Protein AF-A0A1E3SKI3-F1 (afdb_monomer_lite)

pLDDT: mean 72.68, std 9.15, range [52.31, 90.06]

Structure (mmCIF, N/CA/C/O backbone):
data_AF-A0A1E3SKI3-F1
#
_entry.id   AF-A0A1E3SKI3-F1
#
loop_
_atom_site.group_PDB
_atom_site.id
_atom_site.type_symbol
_atom_site.label_atom_id
_atom_site.label_alt_id
_atom_site.label_comp_id
_atom_site.label_asym_id
_atom_site.label_entity_id
_atom_site.label_seq_id
_atom_site.pdbx_PDB_ins_code
_atom_site.Cartn_x
_atom_site.Cartn_y
_atom_site.Cartn_z
_atom_site.occupancy
_atom_site.B_iso_or_equiv
_atom_site.auth_seq_id
_atom_site.auth_comp_id
_atom_site.auth_asym_id
_atom_site.auth_atom_id
_atom_site.pdbx_PDB_model_num
ATOM 1 N N . MET A 1 1 ? 7.204 -0.218 -14.729 1.00 52.31 1 MET A N 1
ATOM 2 C CA . MET A 1 1 ? 7.101 0.751 -13.600 1.00 52.31 1 MET A CA 1
ATOM 3 C C . MET A 1 1 ? 7.604 2.126 -14.051 1.00 52.31 1 MET A C 1
ATOM 5 O O . MET A 1 1 ? 8.766 2.211 -14.412 1.00 52.31 1 MET A O 1
ATOM 9 N N . ASP A 1 2 ? 6.777 3.182 -14.045 1.00 56.50 2 ASP A N 1
ATOM 10 C CA . ASP A 1 2 ? 7.163 4.557 -14.461 1.00 56.50 2 ASP A CA 1
ATOM 11 C C . ASP A 1 2 ? 7.055 5.561 -13.297 1.00 56.50 2 ASP A C 1
ATOM 13 O O . ASP A 1 2 ? 6.388 6.588 -13.378 1.00 56.50 2 ASP A O 1
ATOM 17 N N . THR A 1 3 ? 7.664 5.230 -12.158 1.00 64.00 3 THR A N 1
ATOM 18 C CA . THR A 1 3 ? 7.635 6.070 -10.943 1.00 64.00 3 THR A CA 1
ATOM 19 C C . THR A 1 3 ? 9.027 6.485 -10.460 1.00 64.00 3 THR A C 1
ATOM 21 O O . THR A 1 3 ? 9.140 7.086 -9.398 1.00 64.00 3 THR A O 1
ATOM 24 N N . GLY A 1 4 ? 10.100 6.119 -11.177 1.00 60.59 4 GLY A N 1
ATOM 25 C CA . GLY A 1 4 ? 11.496 6.301 -10.733 1.00 60.59 4 GLY A CA 1
ATOM 26 C C . GLY A 1 4 ? 11.913 5.410 -9.549 1.00 60.59 4 GLY A C 1
ATOM 27 O O . GLY A 1 4 ? 13.096 5.269 -9.258 1.00 60.59 4 GLY A O 1
ATOM 28 N N . PHE A 1 5 ? 10.955 4.747 -8.893 1.00 63.62 5 PHE A N 1
ATOM 29 C CA . PHE A 1 5 ? 11.191 3.885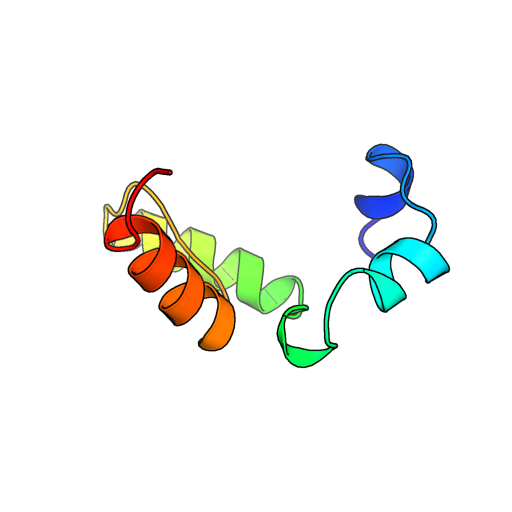 -7.734 1.00 63.62 5 PHE A CA 1
ATOM 30 C C . PHE A 1 5 ? 11.969 2.612 -8.093 1.00 63.62 5 PHE A C 1
ATOM 32 O O . PHE A 1 5 ? 12.793 2.158 -7.309 1.00 63.62 5 PHE A O 1
ATOM 39 N N . GLY A 1 6 ? 11.725 2.056 -9.286 1.00 59.25 6 GLY A N 1
ATOM 40 C CA . GLY A 1 6 ? 12.462 0.888 -9.784 1.00 59.25 6 GLY A CA 1
ATOM 41 C C . GLY A 1 6 ? 13.950 1.189 -9.943 1.00 59.25 6 GLY A C 1
ATOM 42 O O . GLY A 1 6 ? 14.782 0.473 -9.399 1.00 59.25 6 GLY A O 1
ATOM 43 N N . GLU A 1 7 ? 14.270 2.315 -10.577 1.00 60.84 7 GLU A N 1
ATOM 44 C CA . GLU A 1 7 ? 15.647 2.757 -10.809 1.00 60.84 7 GLU A CA 1
ATOM 45 C C . GLU A 1 7 ? 16.380 3.066 -9.490 1.00 60.84 7 GLU A C 1
ATOM 47 O O . GLU A 1 7 ? 17.502 2.609 -9.281 1.00 60.84 7 GLU A O 1
ATOM 52 N N . ALA A 1 8 ? 15.711 3.734 -8.539 1.00 64.56 8 ALA A N 1
ATOM 53 C CA . ALA A 1 8 ? 16.250 3.984 -7.198 1.00 64.56 8 ALA A CA 1
ATOM 54 C C . ALA A 1 8 ? 16.464 2.700 -6.371 1.00 64.56 8 ALA A C 1
ATOM 56 O O . ALA A 1 8 ? 17.351 2.652 -5.520 1.00 64.56 8 ALA A O 1
ATOM 57 N N . ALA A 1 9 ? 15.668 1.658 -6.621 1.00 62.62 9 ALA A N 1
ATOM 58 C CA . ALA A 1 9 ? 15.794 0.345 -5.991 1.00 62.62 9 ALA A CA 1
ATOM 59 C C . ALA A 1 9 ? 16.789 -0.586 -6.715 1.00 62.62 9 ALA A C 1
ATOM 61 O O . ALA A 1 9 ? 16.897 -1.757 -6.355 1.00 62.62 9 ALA A O 1
ATOM 62 N N . GLY A 1 10 ? 17.496 -0.097 -7.743 1.00 62.12 10 GLY A N 1
ATOM 63 C CA . GLY A 1 10 ? 18.426 -0.893 -8.549 1.00 62.12 10 GLY A CA 1
ATOM 64 C C . GLY A 1 10 ? 17.746 -1.917 -9.465 1.00 62.12 10 GLY A C 1
ATOM 65 O O . GLY A 1 10 ? 18.405 -2.830 -9.946 1.00 62.12 10 GLY A O 1
ATOM 66 N N . SER A 1 11 ? 16.437 -1.790 -9.687 1.00 60.78 11 SER A N 1
ATOM 67 C CA . SER A 1 11 ? 15.655 -2.646 -10.580 1.00 60.78 11 SER A CA 1
ATOM 68 C C . SER A 1 11 ? 15.524 -1.992 -11.953 1.00 60.78 11 SER A C 1
ATOM 70 O O . SER A 1 11 ? 15.019 -0.871 -12.069 1.00 60.78 11 SER A O 1
ATOM 72 N N . THR A 1 12 ? 15.931 -2.689 -13.014 1.00 68.69 12 THR A N 1
ATOM 73 C CA . THR A 1 12 ? 15.665 -2.224 -14.384 1.00 68.69 12 THR A CA 1
ATOM 74 C C . THR A 1 12 ? 14.168 -2.320 -14.707 1.00 68.69 12 THR A C 1
ATOM 76 O O . THR A 1 12 ? 13.426 -3.074 -14.070 1.00 68.69 12 THR A O 1
ATOM 79 N N . LYS A 1 13 ? 13.680 -1.533 -15.678 1.00 64.69 13 LYS A N 1
ATOM 80 C CA . LYS A 1 13 ? 12.251 -1.514 -16.042 1.00 64.69 13 LYS A CA 1
ATOM 81 C C . LYS A 1 13 ? 11.783 -2.884 -16.532 1.00 64.69 13 LYS A C 1
ATOM 83 O O . LYS A 1 13 ? 10.713 -3.333 -16.126 1.00 64.69 13 LYS A O 1
ATOM 88 N N . GLU A 1 14 ? 12.598 -3.558 -17.340 1.00 65.19 14 GLU A N 1
ATOM 89 C CA . GLU A 1 14 ? 12.327 -4.910 -17.824 1.00 65.19 14 GLU A CA 1
ATOM 90 C C . GLU A 1 14 ? 12.279 -5.946 -16.694 1.00 65.19 14 GLU A C 1
ATOM 92 O O . GLU A 1 14 ? 11.394 -6.807 -16.697 1.00 65.19 14 GLU A O 1
ATOM 97 N N . GLU A 1 15 ? 13.177 -5.860 -15.709 1.00 63.69 15 GLU A N 1
ATOM 98 C CA . GLU A 1 15 ? 13.148 -6.746 -14.540 1.00 63.69 15 GLU A CA 1
ATOM 99 C C . GLU A 1 15 ? 11.929 -6.477 -13.664 1.00 63.69 15 GLU A C 1
ATOM 101 O O . GLU A 1 15 ? 11.251 -7.419 -13.265 1.00 63.69 15 GLU A O 1
ATOM 106 N N . ALA A 1 16 ? 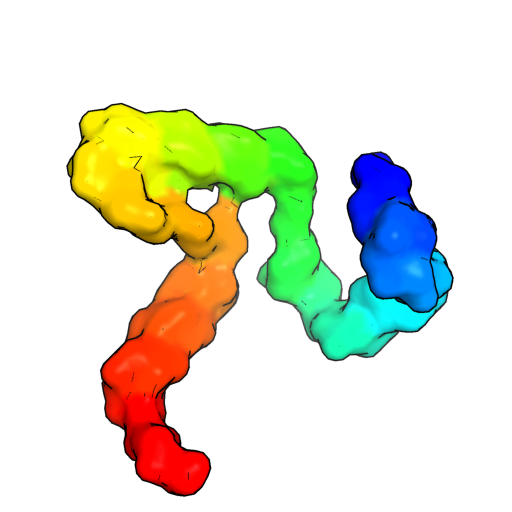11.594 -5.212 -13.408 1.00 64.56 16 ALA A N 1
ATOM 107 C CA . ALA A 1 16 ? 10.429 -4.849 -12.607 1.00 64.56 16 ALA A CA 1
ATOM 108 C C . ALA A 1 16 ? 9.118 -5.309 -13.265 1.00 64.56 16 ALA A C 1
ATOM 110 O O . ALA A 1 16 ? 8.244 -5.855 -12.594 1.00 64.56 16 ALA A O 1
ATOM 111 N N . ASP A 1 17 ? 8.986 -5.137 -14.581 1.00 65.06 17 ASP A N 1
ATOM 112 C CA . ASP A 1 17 ? 7.782 -5.547 -15.307 1.00 65.06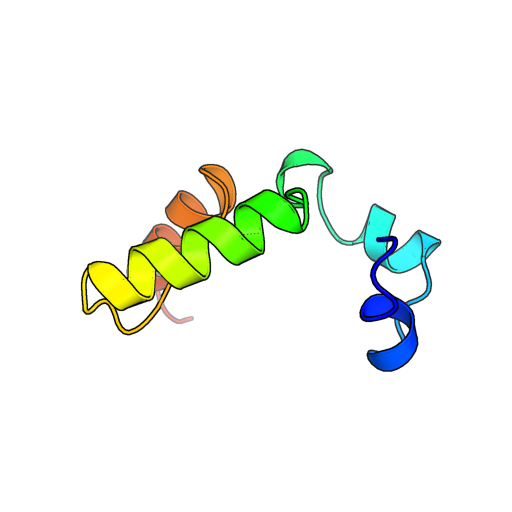 17 ASP A CA 1
ATOM 113 C C . ASP A 1 17 ? 7.679 -7.081 -15.448 1.00 65.06 17 ASP A C 1
ATOM 115 O O . ASP A 1 17 ? 6.569 -7.606 -15.563 1.00 65.06 17 ASP A O 1
ATOM 119 N N . SER A 1 18 ? 8.803 -7.806 -15.374 1.00 69.69 18 SER A N 1
ATOM 120 C CA . SER A 1 18 ? 8.850 -9.278 -15.421 1.00 69.69 18 SER A CA 1
ATOM 121 C C . SER A 1 18 ? 8.819 -9.949 -14.042 1.00 69.69 18 SER A C 1
ATOM 123 O O . SER A 1 18 ? 8.530 -11.142 -13.956 1.00 69.69 18 SER A O 1
ATOM 125 N N . ALA A 1 19 ? 9.101 -9.212 -12.963 1.00 69.38 19 ALA A N 1
ATOM 126 C CA . ALA A 1 19 ? 9.250 -9.761 -11.615 1.00 69.38 19 ALA A CA 1
ATOM 127 C C . ALA A 1 19 ? 7.957 -10.376 -11.069 1.00 69.38 19 ALA A C 1
ATOM 129 O O . ALA A 1 19 ? 8.006 -11.331 -10.295 1.00 69.38 19 ALA A O 1
ATOM 130 N N . LEU A 1 20 ? 6.799 -9.837 -11.461 1.00 68.88 20 LEU A N 1
ATOM 131 C CA . LEU A 1 20 ? 5.492 -10.319 -11.028 1.00 68.88 20 LEU A CA 1
ATOM 132 C C . LEU A 1 20 ? 4.466 -10.256 -12.167 1.00 68.88 20 LEU A C 1
ATOM 134 O O . LEU A 1 20 ? 4.566 -9.402 -13.052 1.00 68.88 20 LEU A O 1
ATOM 138 N N . PRO A 1 21 ? 3.430 -11.116 -12.130 1.00 74.06 21 PRO A N 1
ATOM 139 C CA . PRO A 1 21 ? 2.289 -11.023 -13.032 1.00 74.06 21 PRO A CA 1
ATOM 140 C C . PRO A 1 21 ? 1.687 -9.609 -13.062 1.00 74.06 21 PRO A C 1
ATOM 142 O O . PRO A 1 21 ? 1.525 -8.970 -12.022 1.00 74.06 21 PRO A O 1
ATOM 145 N N . ARG A 1 22 ? 1.298 -9.124 -14.253 1.00 69.56 22 ARG A N 1
ATOM 146 C CA . ARG A 1 22 ? 0.821 -7.738 -14.472 1.00 69.56 22 ARG A CA 1
ATOM 147 C C . ARG A 1 22 ? -0.299 -7.285 -13.529 1.00 69.56 22 ARG A C 1
ATOM 149 O O . ARG A 1 22 ? -0.394 -6.106 -13.226 1.00 69.56 22 ARG A O 1
ATOM 156 N N . ASN A 1 23 ? -1.139 -8.201 -13.056 1.00 69.50 23 ASN A N 1
ATOM 157 C CA . ASN A 1 23 ? -2.225 -7.924 -12.112 1.00 69.50 23 ASN A CA 1
ATOM 158 C C . ASN A 1 23 ? -1.761 -7.617 -10.673 1.00 69.50 23 ASN A C 1
ATOM 160 O O . ASN A 1 23 ? -2.588 -7.187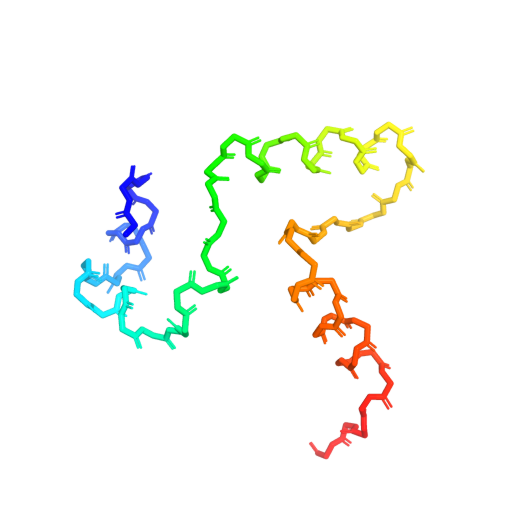 -9.870 1.00 69.50 23 ASN A O 1
ATOM 164 N N . MET A 1 24 ? -0.487 -7.837 -10.331 1.00 71.62 24 MET A N 1
ATOM 165 C CA . MET A 1 24 ? 0.093 -7.402 -9.051 1.00 71.62 24 MET A CA 1
ATOM 166 C C . MET A 1 24 ? 0.521 -5.931 -9.071 1.00 71.62 24 MET A C 1
ATOM 168 O O . MET A 1 24 ? 0.588 -5.293 -8.018 1.00 71.62 24 MET A O 1
ATOM 172 N N . TRP A 1 25 ? 0.746 -5.376 -10.262 1.00 76.12 25 TRP A N 1
ATOM 173 C CA . TRP A 1 25 ? 1.110 -3.980 -10.452 1.00 76.12 25 TRP A CA 1
ATOM 174 C C . TRP A 1 25 ? -0.144 -3.120 -10.593 1.00 76.12 25 TRP A C 1
ATOM 176 O O . TRP A 1 25 ? -0.866 -3.177 -11.586 1.00 76.12 25 TRP A O 1
ATOM 186 N N . VAL A 1 26 ? -0.415 -2.316 -9.569 1.00 80.62 26 VAL A N 1
ATOM 187 C CA . VAL A 1 26 ? -1.532 -1.367 -9.545 1.00 80.62 26 VAL A CA 1
ATOM 188 C C . VAL A 1 26 ? -1.055 0.049 -9.894 1.00 80.62 26 VAL A C 1
ATOM 190 O O . VAL A 1 26 ? 0.077 0.407 -9.560 1.00 80.62 26 VAL A O 1
ATOM 193 N N . PRO A 1 27 ? -1.896 0.883 -10.533 1.00 81.81 27 PRO A N 1
ATOM 194 C CA . PRO A 1 27 ? -1.564 2.278 -10.814 1.00 81.81 27 PRO A CA 1
ATOM 195 C C . PRO A 1 27 ? -1.213 3.070 -9.548 1.00 81.81 27 PRO A C 1
ATOM 197 O O . PRO A 1 27 ? -1.833 2.880 -8.500 1.00 81.81 27 PRO A O 1
ATOM 200 N N . ALA A 1 28 ? -0.279 4.018 -9.665 1.00 82.38 28 ALA A N 1
ATOM 201 C CA . ALA A 1 28 ? 0.201 4.826 -8.539 1.00 82.38 28 ALA A CA 1
ATOM 202 C C . ALA A 1 28 ? -0.921 5.605 -7.825 1.00 82.38 28 ALA A C 1
ATOM 204 O O . ALA A 1 28 ? -0.929 5.693 -6.600 1.00 82.38 28 ALA A O 1
ATOM 205 N N . GLU A 1 29 ? -1.913 6.101 -8.567 1.00 80.69 29 GLU A N 1
ATOM 206 C CA . GLU A 1 29 ? -3.086 6.776 -7.998 1.00 80.69 29 GLU A CA 1
ATOM 207 C C . GLU A 1 29 ? -3.876 5.861 -7.046 1.00 80.69 29 GLU A C 1
ATOM 209 O O . GLU A 1 29 ? -4.293 6.286 -5.968 1.00 80.69 29 GLU A O 1
ATOM 214 N N . GLN A 1 30 ? -4.022 4.575 -7.389 1.00 84.50 30 GLN A N 1
ATOM 215 C CA . GLN A 1 30 ? -4.701 3.610 -6.521 1.00 84.50 30 GLN A CA 1
ATOM 216 C C . GLN A 1 30 ? -3.895 3.321 -5.253 1.00 84.50 30 GLN A C 1
ATOM 218 O O . GLN A 1 30 ? -4.483 3.147 -4.187 1.00 84.50 30 GLN A O 1
ATOM 223 N N . VAL A 1 31 ? -2.561 3.297 -5.348 1.00 84.88 31 VAL A N 1
ATOM 224 C CA . VAL A 1 31 ? -1.672 3.162 -4.183 1.00 84.88 31 VAL A CA 1
ATOM 225 C C . VAL A 1 31 ? -1.839 4.359 -3.249 1.00 84.88 31 VAL A C 1
ATOM 227 O O . VAL A 1 31 ? -2.058 4.176 -2.052 1.00 84.88 31 VAL A O 1
ATOM 230 N N . ALA A 1 32 ? -1.803 5.576 -3.798 1.00 86.38 32 ALA A N 1
ATOM 231 C CA . ALA A 1 32 ? -1.976 6.804 -3.031 1.00 86.38 32 ALA A CA 1
ATOM 232 C C . ALA A 1 32 ? -3.343 6.843 -2.333 1.00 86.38 32 ALA A C 1
ATOM 234 O O . ALA A 1 32 ? -3.414 7.070 -1.124 1.00 86.38 32 ALA A O 1
ATOM 235 N N . LYS A 1 33 ? -4.424 6.536 -3.064 1.00 86.50 33 LYS A N 1
ATOM 236 C CA . LYS A 1 33 ? -5.774 6.479 -2.497 1.00 86.50 33 LYS A CA 1
ATOM 237 C C . LYS A 1 33 ? -5.876 5.451 -1.368 1.00 86.50 33 LYS A C 1
ATOM 239 O O . LYS A 1 33 ? -6.401 5.770 -0.307 1.00 86.50 33 LYS A O 1
ATOM 244 N N . ALA A 1 34 ? -5.352 4.241 -1.568 1.00 85.88 34 ALA A N 1
ATOM 245 C CA . ALA A 1 34 ? -5.383 3.197 -0.546 1.00 85.88 34 ALA A CA 1
ATOM 246 C C . ALA A 1 34 ? -4.624 3.605 0.728 1.00 85.88 34 ALA A C 1
ATOM 248 O O . ALA A 1 34 ? -5.050 3.255 1.830 1.00 85.88 34 ALA A O 1
ATOM 249 N N . GLY A 1 35 ? -3.523 4.350 0.596 1.00 84.44 35 GLY A N 1
ATOM 250 C CA . GLY A 1 35 ? -2.792 4.911 1.733 1.00 84.44 35 GLY A CA 1
ATOM 251 C C . GLY A 1 35 ? -3.622 5.927 2.519 1.00 84.44 35 GLY A C 1
ATOM 252 O O . GLY A 1 35 ? -3.721 5.821 3.740 1.00 84.44 35 GLY A O 1
ATOM 253 N N . VAL A 1 36 ? -4.273 6.866 1.823 1.00 90.06 36 VAL A N 1
ATOM 254 C CA . VAL A 1 36 ? -5.148 7.876 2.448 1.00 90.06 36 VAL A CA 1
ATOM 255 C C . VAL A 1 36 ? -6.356 7.226 3.127 1.00 90.06 36 VAL A C 1
ATOM 257 O O . VAL A 1 36 ? -6.656 7.546 4.276 1.00 90.06 36 VAL A O 1
ATOM 260 N N . ASP A 1 37 ? -7.015 6.278 2.458 1.00 87.00 37 ASP A N 1
ATOM 261 C CA . ASP A 1 37 ? -8.154 5.547 3.021 1.00 87.00 37 ASP A CA 1
ATOM 262 C C . ASP A 1 37 ? -7.740 4.749 4.272 1.00 87.00 37 ASP A C 1
ATOM 264 O O . ASP A 1 37 ? -8.457 4.739 5.272 1.00 87.00 37 ASP A O 1
ATOM 268 N N . GLY A 1 38 ? -6.569 4.100 4.238 1.00 85.25 38 GLY A N 1
ATOM 269 C CA . GLY A 1 38 ? -6.034 3.346 5.373 1.00 85.25 38 GLY A CA 1
ATOM 270 C C . GLY A 1 38 ? -5.703 4.235 6.573 1.00 85.25 38 GLY A C 1
ATOM 271 O O . GLY A 1 38 ? -5.996 3.867 7.712 1.00 85.25 38 GLY A O 1
ATOM 272 N N . LEU A 1 39 ? -5.161 5.430 6.320 1.00 86.69 39 LEU A N 1
ATOM 273 C CA . LEU A 1 39 ? -4.929 6.434 7.356 1.00 86.69 39 LEU A CA 1
ATOM 274 C C . LEU A 1 39 ? -6.250 6.897 7.984 1.00 86.69 39 LEU A C 1
ATOM 276 O O . LEU A 1 39 ? -6.369 6.923 9.208 1.00 86.69 39 LEU A O 1
ATOM 280 N N . ALA A 1 40 ? -7.258 7.205 7.163 1.00 89.44 40 ALA A N 1
ATOM 281 C CA . ALA A 1 40 ? -8.583 7.604 7.638 1.00 89.44 40 ALA A CA 1
ATOM 282 C C . ALA A 1 40 ? -9.280 6.496 8.449 1.00 89.44 40 ALA A C 1
ATOM 284 O O . ALA A 1 40 ? -9.991 6.782 9.409 1.00 89.44 40 ALA A O 1
ATOM 285 N N . ALA A 1 41 ? -9.048 5.230 8.096 1.00 85.25 41 ALA A N 1
ATOM 286 C CA . ALA A 1 41 ? -9.577 4.067 8.804 1.00 85.25 41 ALA A CA 1
ATOM 287 C C . ALA A 1 41 ? -8.795 3.703 10.084 1.00 85.25 41 ALA A C 1
ATOM 289 O O . ALA A 1 41 ? -9.165 2.746 10.766 1.00 85.25 41 ALA A O 1
ATOM 290 N N . GLY A 1 42 ? -7.708 4.415 10.408 1.00 86.38 42 GLY A N 1
ATOM 291 C CA . GLY A 1 42 ? -6.847 4.106 11.554 1.00 86.38 42 GLY A CA 1
ATOM 292 C C . GLY A 1 42 ? -6.109 2.770 11.425 1.00 86.38 42 GLY A C 1
ATOM 293 O O . GLY A 1 42 ? -5.687 2.194 12.427 1.00 86.38 42 GLY A O 1
ATOM 294 N N . THR A 1 43 ? -5.974 2.243 10.206 1.00 79.75 43 THR A N 1
ATOM 295 C CA . THR A 1 43 ? -5.300 0.964 9.971 1.00 79.75 43 THR A CA 1
ATOM 296 C C . THR A 1 43 ? -3.789 1.169 9.849 1.00 79.75 43 THR A C 1
ATOM 298 O O . THR A 1 43 ? -3.358 2.031 9.084 1.00 79.75 43 THR A O 1
ATOM 301 N N . PRO A 1 44 ? -2.964 0.367 10.545 1.00 77.00 44 PRO A N 1
ATOM 302 C CA . PRO A 1 44 ? -1.508 0.514 10.519 1.00 77.00 44 PRO A CA 1
ATOM 303 C C . PRO A 1 44 ? -0.866 0.070 9.194 1.00 77.00 44 PRO A C 1
ATOM 305 O O . PRO A 1 44 ? 0.311 0.335 8.966 1.00 77.00 44 PRO A O 1
ATOM 308 N N . SER A 1 45 ? -1.609 -0.614 8.321 1.00 76.44 45 SER A N 1
ATOM 309 C CA . SER A 1 45 ? -1.143 -1.042 7.002 1.00 76.44 45 SER A CA 1
ATOM 310 C C . SER A 1 45 ? -2.269 -0.989 5.969 1.00 76.44 45 SER A C 1
ATOM 312 O O . SER A 1 45 ? -3.442 -1.175 6.296 1.00 76.44 45 SER A O 1
ATOM 314 N N . SER A 1 46 ? -1.906 -0.738 4.708 1.00 79.00 46 SER A N 1
ATOM 315 C CA . SER A 1 46 ? -2.827 -0.709 3.570 1.00 79.00 46 SER A CA 1
ATOM 316 C C . SER A 1 46 ? -2.205 -1.424 2.371 1.00 79.00 46 SER A C 1
ATOM 318 O O . SER A 1 46 ? -1.042 -1.195 2.042 1.00 79.00 46 SER A O 1
ATOM 320 N N . TYR A 1 47 ? -2.979 -2.303 1.728 1.00 77.56 47 TYR A N 1
ATOM 321 C CA . TYR A 1 47 ? -2.540 -3.117 0.592 1.00 77.56 47 TYR A CA 1
ATOM 322 C C . TYR A 1 47 ? -3.383 -2.777 -0.643 1.00 77.56 47 TYR A C 1
ATOM 324 O O . TYR A 1 47 ? -4.567 -3.131 -0.694 1.00 77.56 47 TYR A O 1
ATOM 332 N N . PRO A 1 48 ? -2.809 -2.091 -1.643 1.00 73.81 48 PRO A N 1
ATOM 333 C CA . PRO A 1 48 ? -3.545 -1.676 -2.826 1.00 73.81 48 PRO A CA 1
ATOM 334 C C . PRO A 1 48 ? -3.705 -2.844 -3.810 1.00 73.81 48 PRO A C 1
ATOM 336 O O . PRO A 1 48 ? -2.750 -3.554 -4.121 1.00 73.81 48 PRO A O 1
ATOM 339 N N . GLY A 1 49 ? -4.924 -3.029 -4.324 1.00 70.69 49 GLY A N 1
ATOM 340 C CA . GLY A 1 49 ? -5.281 -4.121 -5.238 1.00 70.69 49 GLY A CA 1
ATOM 341 C C . GLY A 1 49 ? -5.815 -5.377 -4.533 1.00 70.69 49 GLY A C 1
ATOM 342 O O . GLY A 1 49 ? -5.325 -5.795 -3.485 1.00 70.69 49 GLY A O 1
ATOM 343 N N . ARG A 1 50 ? -6.843 -6.012 -5.120 1.00 67.69 50 ARG A N 1
ATOM 344 C CA . ARG A 1 50 ? -7.539 -7.168 -4.510 1.00 67.69 50 ARG A CA 1
ATOM 345 C C . ARG A 1 50 ? -6.625 -8.386 -4.342 1.00 67.69 50 ARG A C 1
ATOM 347 O O . ARG A 1 50 ? -6.713 -9.059 -3.324 1.00 67.69 50 ARG A O 1
ATOM 354 N N . VAL A 1 51 ? -5.739 -8.637 -5.307 1.00 65.81 51 VAL A N 1
ATOM 355 C CA . VAL A 1 51 ? -4.778 -9.753 -5.255 1.00 65.81 51 VAL A CA 1
ATOM 356 C C . VAL A 1 51 ? -3.757 -9.535 -4.140 1.00 65.81 51 VAL A C 1
ATOM 358 O O . VAL A 1 51 ? -3.537 -10.442 -3.347 1.00 65.81 51 VAL A O 1
ATOM 361 N N . ASN A 1 52 ? -3.214 -8.321 -4.012 1.00 68.44 52 ASN A N 1
ATOM 362 C CA . ASN A 1 52 ? -2.258 -7.982 -2.954 1.00 68.44 52 ASN A CA 1
ATOM 363 C C . ASN A 1 52 ? -2.890 -8.079 -1.563 1.00 68.44 52 ASN A C 1
ATOM 365 O O . ASN A 1 52 ? -2.256 -8.572 -0.636 1.00 68.44 52 ASN A O 1
ATOM 369 N N . ARG A 1 53 ? -4.161 -7.682 -1.422 1.00 69.88 53 ARG A N 1
ATOM 370 C CA . ARG A 1 53 ? -4.904 -7.835 -0.166 1.00 69.88 53 ARG A CA 1
ATOM 371 C C . ARG A 1 53 ? -5.111 -9.304 0.202 1.00 69.88 53 ARG A C 1
ATOM 373 O O . ARG A 1 53 ? -4.868 -9.681 1.340 1.00 69.88 53 ARG A O 1
ATOM 380 N N . VAL A 1 54 ? -5.522 -10.136 -0.756 1.00 68.50 54 VAL A N 1
ATOM 381 C CA . VAL A 1 54 ? -5.694 -11.582 -0.533 1.00 68.50 54 VAL A CA 1
ATOM 382 C C . VAL A 1 54 ? -4.355 -12.255 -0.220 1.00 68.50 54 VAL A C 1
ATOM 384 O O . VAL A 1 54 ? -4.287 -13.058 0.704 1.00 68.50 54 VAL A O 1
ATOM 387 N N . ALA A 1 55 ? -3.284 -11.899 -0.932 1.00 68.50 55 ALA A N 1
ATOM 388 C CA . ALA A 1 55 ? -1.945 -12.415 -0.671 1.00 68.50 55 ALA A CA 1
ATOM 389 C C . ALA A 1 55 ? -1.440 -12.013 0.723 1.00 68.50 55 ALA A C 1
ATOM 391 O O . ALA A 1 55 ? -0.921 -12.860 1.441 1.00 68.50 55 ALA A O 1
ATOM 392 N N . ALA A 1 56 ? -1.632 -10.757 1.138 1.00 68.94 56 ALA A N 1
ATOM 393 C CA . ALA A 1 56 ? -1.236 -10.284 2.464 1.00 68.94 56 ALA A CA 1
ATOM 394 C C . ALA A 1 56 ? -1.957 -11.038 3.594 1.00 68.94 56 ALA A C 1
ATOM 396 O O . ALA A 1 56 ? -1.316 -11.469 4.553 1.00 68.94 56 ALA A O 1
ATOM 397 N N . GLU A 1 57 ? -3.268 -11.262 3.460 1.00 74.31 5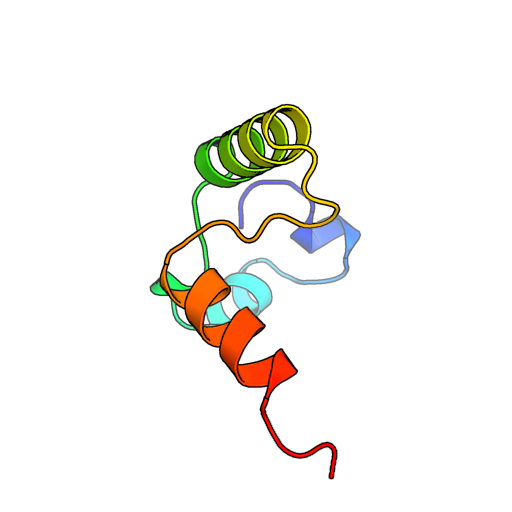7 GLU A N 1
ATOM 398 C CA . GLU A 1 57 ? -4.019 -12.083 4.418 1.00 74.31 57 GLU A CA 1
ATOM 399 C C . GLU A 1 57 ? -3.550 -13.544 4.401 1.00 74.31 57 GLU A C 1
ATOM 401 O O . GL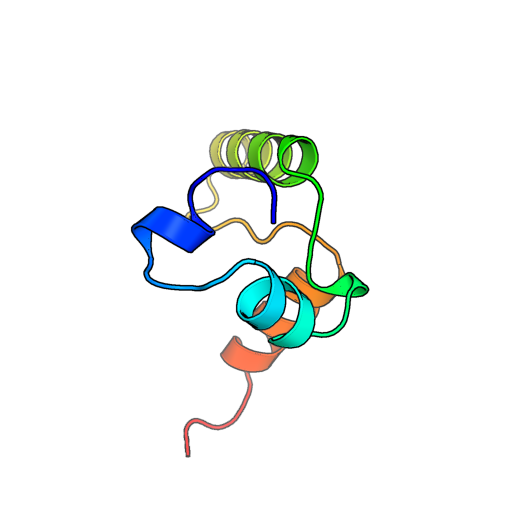U A 1 57 ? -3.409 -14.155 5.459 1.00 74.31 57 GLU A O 1
ATOM 406 N N . PHE A 1 58 ? -3.224 -14.093 3.226 1.00 72.25 58 PHE A N 1
ATOM 407 C CA . PHE A 1 58 ? -2.669 -15.442 3.115 1.00 72.25 58 PHE A CA 1
ATOM 408 C C . PHE A 1 58 ? -1.307 -15.561 3.813 1.00 72.25 58 PHE A C 1
ATOM 410 O O . PHE A 1 58 ? -1.100 -16.500 4.572 1.00 72.25 58 PHE A O 1
ATOM 417 N N . PHE A 1 59 ? -0.404 -14.589 3.653 1.00 71.69 59 PHE A N 1
ATOM 418 C CA . PHE A 1 59 ? 0.884 -14.564 4.362 1.00 71.69 59 PHE A CA 1
ATOM 419 C C . PHE A 1 59 ? 0.738 -14.465 5.883 1.00 71.69 59 PHE A C 1
ATOM 421 O O . PHE A 1 59 ? 1.609 -14.933 6.613 1.00 71.69 59 PHE A O 1
ATOM 428 N N . ARG A 1 60 ? -0.359 -13.887 6.379 1.00 72.19 60 ARG A N 1
ATOM 429 C CA . ARG A 1 60 ? -0.631 -13.796 7.817 1.00 72.19 60 ARG A CA 1
ATOM 430 C C . ARG A 1 60 ? -1.033 -15.140 8.434 1.00 72.19 60 ARG A C 1
ATOM 432 O O . ARG A 1 60 ? -0.792 -15.345 9.622 1.00 72.19 60 ARG A O 1
ATOM 439 N N . VAL A 1 61 ? -1.642 -16.033 7.650 1.00 78.81 61 VAL A N 1
ATOM 440 C CA . VAL A 1 61 ? -2.127 -17.355 8.101 1.00 78.81 61 VAL A CA 1
ATOM 441 C C . VAL A 1 61 ? -1.281 -18.526 7.603 1.00 78.81 61 VAL A C 1
ATOM 443 O O . VAL A 1 61 ? -1.398 -19.628 8.137 1.00 78.81 61 VAL A O 1
ATOM 446 N N . ALA A 1 62 ? -0.441 -18.312 6.590 1.00 72.12 62 ALA A N 1
ATOM 447 C CA . ALA A 1 62 ? 0.448 -19.334 6.068 1.00 72.12 62 ALA A CA 1
ATOM 448 C C . ALA A 1 62 ? 1.434 -19.799 7.159 1.00 72.12 62 ALA A C 1
ATOM 450 O O . ALA A 1 62 ? 1.901 -18.983 7.963 1.00 72.12 62 ALA A O 1
ATOM 451 N N . PRO A 1 63 ? 1.773 -21.100 7.204 1.00 65.81 63 PRO A N 1
ATOM 452 C CA . PRO A 1 63 ? 2.771 -21.602 8.134 1.00 65.81 63 PRO A CA 1
ATOM 453 C C . PRO A 1 63 ? 4.101 -20.891 7.887 1.00 65.81 63 PRO A C 1
ATOM 455 O O . PRO A 1 63 ? 4.586 -20.840 6.758 1.00 65.81 63 PRO A O 1
ATOM 458 N N . ARG A 1 64 ? 4.705 -20.361 8.951 1.00 67.62 64 ARG A N 1
ATOM 459 C CA . ARG A 1 64 ? 6.097 -19.910 8.910 1.00 67.62 64 ARG A CA 1
ATOM 460 C C . ARG A 1 64 ? 6.975 -21.161 8.929 1.00 67.62 64 ARG A C 1
ATOM 462 O O . ARG A 1 64 ? 7.194 -21.713 10.005 1.00 67.62 64 ARG A O 1
ATOM 469 N N . SER A 1 65 ? 7.360 -21.645 7.750 1.00 61.44 65 SER A N 1
ATOM 470 C CA . SER A 1 65 ? 8.393 -22.675 7.579 1.00 61.44 65 SER A CA 1
ATOM 471 C C . SER A 1 65 ? 9.779 -22.085 7.772 1.00 61.44 65 SER A C 1
ATOM 473 O O . SER A 1 65 ? 9.997 -20.994 7.193 1.00 61.44 65 SER A O 1
#

Sequence (65 aa):
MDTGFGEAAGSTKEEADSALPRNMWVPAEQVAKAGVDGLAAGTPSSYPGRVNRVAAEFFRVAPRS

Secondary structure (DSSP, 8-state):
--SSHHHHTT--HHHHHHHS-GGG---HHHHHHHHHHHHHTT-S----SHHHHHHHHHHHHS---

Radius of gyration: 13.75 Å; chains: 1; bounding box: 28×31×29 Å

Foldseek 3Di:
DPPCVCVVVVHDPVRVCVVDDPQQDDDPVQVVVQVVVCVVVVHPDGAGHPVRVVVVVCVVPPDPD

Organism: Mycobacterium intermedium (NCBI:txid28445)